Protein AF-A0A970SKB6-F1 (afdb_monomer_lite)

Secondary structure (DSSP, 8-state):
-HHHHHHHHHIIIIIS-TTTHHHHHHH--TTT--B-GGGGHHHHHHHHHTTSTT---SSHHHHHHHHHHHHHHHHHHHHHHHH-EE-TTS-EE--TTHHHHSHHHHHHHHHHHHHHHHHHHHHHHHHHHHHHHHHHHTTT--

pLDDT: mean 94.24, std 8.63, range [49.69, 98.81]

Structure (mmCIF, N/CA/C/O backbone):
data_AF-A0A970SKB6-F1
#
_entry.id   AF-A0A970SKB6-F1
#
loop_
_atom_site.group_PDB
_atom_site.id
_atom_site.type_symbol
_atom_site.label_atom_id
_atom_site.label_alt_id
_atom_site.label_comp_id
_atom_site.label_asym_id
_atom_site.label_entity_id
_atom_site.label_seq_id
_atom_site.pdbx_PDB_ins_code
_atom_site.Cartn_x
_atom_site.Cartn_y
_atom_site.Cartn_z
_atom_site.occupancy
_atom_site.B_iso_or_equiv
_atom_site.auth_seq_id
_atom_site.auth_comp_id
_atom_site.auth_asym_id
_atom_site.auth_atom_id
_atom_site.pdbx_PDB_model_num
ATOM 1 N N . MET A 1 1 ? -16.989 2.388 19.738 1.00 66.31 1 MET A N 1
ATOM 2 C CA . MET A 1 1 ? -15.892 1.459 20.112 1.00 66.31 1 MET A CA 1
ATOM 3 C C . MET A 1 1 ? -16.034 0.055 19.525 1.00 66.31 1 MET A C 1
ATOM 5 O O . MET A 1 1 ? -15.079 -0.388 18.903 1.00 66.31 1 MET A O 1
ATOM 9 N N . LYS A 1 2 ? -17.170 -0.659 19.657 1.00 85.75 2 LYS A N 1
ATOM 10 C CA . LYS A 1 2 ? -17.317 -2.005 19.048 1.00 85.75 2 LYS A CA 1
ATOM 11 C C . LYS A 1 2 ? -17.216 -1.985 17.511 1.00 85.75 2 LYS A C 1
ATOM 13 O O . LYS A 1 2 ? -16.540 -2.844 16.962 1.00 85.75 2 LYS A O 1
ATOM 18 N N . ILE A 1 3 ? -17.820 -0.986 16.857 1.00 92.00 3 ILE A N 1
ATOM 19 C CA . ILE A 1 3 ? -17.757 -0.786 15.395 1.00 92.00 3 ILE A CA 1
ATOM 20 C C . ILE A 1 3 ? -16.313 -0.534 14.937 1.00 92.00 3 ILE A C 1
ATOM 22 O O . ILE A 1 3 ? -15.798 -1.314 14.145 1.00 92.00 3 ILE A O 1
ATOM 26 N N . ASP A 1 4 ? -15.615 0.445 15.527 1.00 95.50 4 ASP A N 1
ATOM 27 C CA . ASP A 1 4 ? -14.195 0.697 15.222 1.00 95.50 4 ASP A CA 1
ATOM 28 C C . ASP A 1 4 ? -13.323 -0.552 15.389 1.00 95.50 4 ASP A C 1
ATOM 30 O O . ASP A 1 4 ? -12.434 -0.807 14.586 1.00 95.50 4 ASP A O 1
ATOM 34 N N . ARG A 1 5 ? -13.569 -1.366 16.422 1.00 95.19 5 ARG A N 1
ATOM 35 C CA . ARG A 1 5 ? -12.802 -2.599 16.628 1.00 95.19 5 ARG A CA 1
ATOM 36 C C . ARG A 1 5 ? -13.059 -3.629 15.524 1.00 95.19 5 ARG A C 1
ATOM 38 O O . ARG A 1 5 ? -12.127 -4.325 15.129 1.00 95.19 5 ARG A O 1
ATOM 45 N N . ILE A 1 6 ? -14.300 -3.729 15.043 1.00 95.62 6 ILE A N 1
ATOM 46 C CA . ILE A 1 6 ? -14.664 -4.592 13.910 1.00 95.62 6 ILE A CA 1
ATOM 47 C C . ILE A 1 6 ? -13.947 -4.107 12.649 1.00 95.62 6 ILE A C 1
ATOM 49 O O . ILE A 1 6 ? -13.262 -4.907 12.019 1.00 95.62 6 ILE A O 1
ATOM 53 N N . LEU A 1 7 ? -14.017 -2.809 12.337 1.00 96.75 7 LEU A N 1
ATOM 54 C CA . LEU A 1 7 ? -13.340 -2.236 11.172 1.00 96.75 7 LEU A CA 1
ATOM 55 C C . LEU A 1 7 ? -11.817 -2.421 11.245 1.00 96.75 7 LEU A C 1
ATOM 57 O O . LEU A 1 7 ? -11.196 -2.862 10.282 1.00 96.75 7 LEU A O 1
ATOM 61 N N . PHE A 1 8 ? -11.213 -2.164 12.407 1.00 97.38 8 PHE A N 1
ATOM 62 C CA . PHE A 1 8 ? -9.781 -2.364 12.625 1.00 97.38 8 PHE A CA 1
ATOM 63 C C . PHE A 1 8 ? -9.352 -3.814 12.375 1.00 97.38 8 PHE A C 1
ATOM 65 O O . PHE A 1 8 ? -8.330 -4.059 11.734 1.00 97.38 8 PHE A O 1
ATOM 72 N N . ASN A 1 9 ? -10.138 -4.777 12.861 1.00 96.50 9 ASN A N 1
ATOM 73 C CA . ASN A 1 9 ? -9.867 -6.192 12.641 1.00 96.50 9 ASN A CA 1
ATOM 74 C C . ASN A 1 9 ? -10.081 -6.592 11.174 1.00 96.50 9 ASN A C 1
ATOM 76 O O . ASN A 1 9 ? -9.225 -7.291 10.638 1.00 96.50 9 ASN A O 1
ATOM 80 N N . LYS A 1 10 ? -11.143 -6.103 10.515 1.00 97.12 10 LYS A N 1
ATOM 81 C CA . LYS A 1 10 ? -11.386 -6.317 9.076 1.00 97.12 10 LYS A CA 1
ATOM 82 C C . LYS A 1 10 ? -10.191 -5.832 8.251 1.00 97.12 10 LYS A C 1
ATOM 84 O O . LYS A 1 10 ? -9.658 -6.578 7.438 1.00 97.12 10 LYS A O 1
ATOM 89 N N . ILE A 1 11 ? -9.697 -4.620 8.518 1.00 97.81 11 ILE A N 1
ATOM 90 C CA . ILE A 1 11 ? -8.500 -4.088 7.848 1.00 97.81 11 ILE A CA 1
ATOM 91 C C . ILE A 1 11 ? -7.293 -5.000 8.084 1.00 97.81 11 ILE A C 1
ATOM 93 O O . ILE A 1 11 ? -6.651 -5.427 7.134 1.00 97.81 11 ILE A O 1
ATOM 97 N N . ARG A 1 12 ? -6.985 -5.319 9.343 1.00 96.75 12 ARG A N 1
ATOM 98 C CA . ARG A 1 12 ? -5.748 -6.021 9.708 1.00 96.75 12 ARG A CA 1
ATOM 99 C C . ARG A 1 12 ? -5.704 -7.492 9.289 1.00 96.75 12 ARG A C 1
ATOM 101 O O . ARG A 1 12 ? -4.611 -8.017 9.092 1.00 96.75 12 ARG A O 1
ATOM 108 N N . TYR A 1 13 ? -6.840 -8.180 9.283 1.00 96.62 13 TYR A N 1
ATOM 109 C CA . TYR A 1 13 ? -6.880 -9.633 9.099 1.00 96.62 13 TYR A CA 1
ATOM 110 C C . TYR A 1 13 ? -7.433 -10.060 7.745 1.00 96.62 13 TYR A C 1
ATOM 112 O O . TYR A 1 13 ? -7.106 -11.157 7.305 1.00 96.62 13 TYR A O 1
ATOM 120 N N . GLU A 1 14 ? -8.240 -9.219 7.097 1.00 96.62 14 GLU A N 1
ATOM 121 C CA . GLU A 1 14 ? -8.945 -9.592 5.868 1.00 96.62 14 GLU A CA 1
ATOM 122 C C . GLU A 1 14 ? -8.503 -8.737 4.679 1.00 96.62 14 GLU A C 1
ATOM 124 O O . GLU A 1 14 ? -8.120 -9.287 3.654 1.00 96.62 14 GLU A O 1
ATOM 129 N N . LEU A 1 15 ? -8.528 -7.405 4.803 1.00 97.69 15 LEU A N 1
ATOM 130 C CA . LEU A 1 15 ? -8.299 -6.517 3.653 1.00 97.69 15 LEU A CA 1
ATOM 131 C C . LEU A 1 15 ? -6.830 -6.198 3.393 1.00 97.69 15 LEU A C 1
ATOM 133 O O . LEU A 1 15 ? -6.438 -6.047 2.243 1.00 97.69 15 LEU A O 1
ATOM 137 N N . LEU A 1 16 ? -6.041 -6.028 4.452 1.00 97.88 16 LEU A N 1
ATOM 138 C CA . LEU A 1 16 ? -4.643 -5.626 4.365 1.00 97.88 16 LEU A CA 1
ATOM 139 C C . LEU A 1 16 ? -3.804 -6.364 5.420 1.00 97.88 16 LEU A C 1
ATOM 141 O O . LEU A 1 16 ? -3.310 -5.751 6.373 1.00 97.88 16 LEU A O 1
ATOM 145 N N . PRO A 1 17 ? -3.661 -7.696 5.292 1.00 97.31 17 PRO A N 1
ATOM 146 C CA . PRO A 1 17 ? -2.882 -8.493 6.224 1.00 97.31 17 PRO A CA 1
ATOM 147 C C . PRO A 1 17 ? -1.392 -8.135 6.179 1.00 97.31 17 PRO A C 1
ATOM 149 O O . PRO A 1 17 ? -0.800 -7.897 5.126 1.00 97.31 17 PRO A O 1
ATOM 152 N N . GLN A 1 18 ? -0.746 -8.145 7.349 1.00 95.19 18 GLN A N 1
ATOM 153 C CA . GLN A 1 18 ? 0.663 -7.749 7.483 1.00 95.19 18 GLN A CA 1
ATOM 154 C C . GLN A 1 18 ? 1.614 -8.603 6.628 1.00 95.19 18 GLN A C 1
ATOM 156 O O . GLN A 1 18 ? 2.609 -8.086 6.131 1.00 95.19 18 GLN A O 1
ATOM 161 N N . ASN A 1 19 ? 1.318 -9.894 6.470 1.00 95.69 19 ASN A N 1
ATOM 162 C CA . ASN A 1 19 ? 2.093 -10.854 5.679 1.00 95.69 19 ASN A CA 1
ATOM 163 C C . ASN A 1 19 ? 1.669 -10.925 4.198 1.00 95.69 19 ASN A C 1
ATOM 165 O O . ASN A 1 19 ? 2.217 -11.742 3.463 1.00 95.69 19 ASN A O 1
ATOM 169 N N . GLY A 1 20 ? 0.705 -10.103 3.774 1.00 97.12 20 GLY A N 1
ATOM 170 C CA . GLY A 1 20 ? 0.273 -9.979 2.383 1.00 97.12 20 GLY A CA 1
ATOM 171 C C . GLY A 1 20 ? 1.039 -8.884 1.643 1.00 97.12 20 GLY A C 1
ATOM 172 O O . GLY A 1 20 ? 2.269 -8.784 1.747 1.00 97.12 20 GLY A O 1
ATOM 173 N N . SER A 1 21 ? 0.319 -8.024 0.919 1.00 98.31 21 SER A N 1
ATOM 174 C CA . SER A 1 21 ? 0.930 -6.973 0.094 1.00 98.31 21 SER A CA 1
ATOM 175 C C . SER A 1 21 ? 1.833 -6.019 0.876 1.00 98.31 21 SER A C 1
ATOM 177 O O . SER A 1 21 ? 2.828 -5.563 0.322 1.00 98.31 21 SER A O 1
ATOM 179 N N . ILE A 1 22 ? 1.558 -5.759 2.163 1.00 98.38 22 ILE A N 1
ATOM 180 C CA . ILE A 1 22 ? 2.421 -4.917 3.014 1.00 98.38 22 ILE A CA 1
ATOM 181 C C . ILE A 1 22 ? 3.829 -5.497 3.154 1.00 98.38 22 ILE A C 1
ATOM 183 O O . ILE A 1 22 ? 4.802 -4.755 3.031 1.00 98.38 22 ILE A O 1
ATOM 187 N N . SER A 1 23 ? 3.956 -6.802 3.407 1.00 98.06 23 SER A N 1
ATOM 188 C CA . SER A 1 23 ? 5.271 -7.449 3.502 1.00 98.06 23 SER A CA 1
ATOM 189 C C . SER A 1 23 ? 5.996 -7.381 2.165 1.00 98.06 23 SER A C 1
ATOM 191 O O . SER A 1 23 ? 7.181 -7.069 2.113 1.00 98.06 23 SER A O 1
ATOM 193 N N . PHE A 1 24 ? 5.264 -7.623 1.076 1.00 98.19 24 PHE A N 1
ATOM 194 C CA . PHE A 1 24 ? 5.825 -7.606 -0.267 1.00 98.19 24 PHE A CA 1
ATOM 195 C C . PHE A 1 24 ? 6.377 -6.227 -0.653 1.00 98.19 24 PHE A C 1
ATOM 197 O O . PHE A 1 24 ? 7.549 -6.127 -1.002 1.00 98.19 24 PHE A O 1
ATOM 204 N N . ILE A 1 25 ? 5.586 -5.152 -0.553 1.00 98.00 25 ILE A N 1
ATOM 205 C CA . ILE A 1 25 ? 6.041 -3.810 -0.968 1.00 98.00 25 ILE A CA 1
ATOM 206 C C . ILE A 1 25 ? 7.147 -3.241 -0.073 1.00 98.00 25 ILE A C 1
ATOM 208 O O . ILE A 1 25 ? 7.847 -2.318 -0.485 1.00 98.00 25 ILE A O 1
ATOM 212 N N . ARG A 1 26 ? 7.296 -3.771 1.148 1.00 97.31 26 ARG A N 1
ATOM 213 C CA . ARG A 1 26 ? 8.362 -3.386 2.079 1.00 97.31 26 ARG A CA 1
ATOM 214 C C . ARG A 1 26 ? 9.726 -3.918 1.643 1.00 97.31 26 ARG A C 1
ATOM 216 O O . ARG A 1 26 ? 10.738 -3.288 1.927 1.00 97.31 26 ARG A O 1
ATOM 223 N N . GLU A 1 27 ? 9.744 -5.069 0.984 1.00 95.19 27 GLU A N 1
ATOM 224 C CA . GLU A 1 27 ? 10.968 -5.788 0.619 1.00 95.19 27 GLU A CA 1
ATOM 225 C C . GLU A 1 27 ? 11.274 -5.702 -0.880 1.00 95.19 27 GLU A C 1
ATOM 227 O O . GLU A 1 27 ? 12.431 -5.810 -1.285 1.00 95.19 27 GLU A O 1
ATOM 232 N N . ASN A 1 28 ? 10.252 -5.507 -1.717 1.00 94.50 28 ASN A N 1
ATOM 233 C CA . ASN A 1 28 ? 10.406 -5.542 -3.162 1.00 94.50 28 ASN A CA 1
ATOM 234 C C . ASN A 1 28 ? 11.139 -4.309 -3.703 1.00 94.50 28 ASN A C 1
ATOM 236 O O . ASN A 1 28 ? 10.752 -3.163 -3.463 1.00 94.50 28 ASN A O 1
ATOM 240 N N . ASN A 1 29 ? 12.147 -4.550 -4.538 1.00 92.75 29 ASN A N 1
ATOM 241 C CA . ASN A 1 29 ? 12.839 -3.492 -5.253 1.00 92.75 29 ASN A CA 1
ATOM 242 C C . ASN A 1 29 ? 12.203 -3.244 -6.629 1.00 92.75 29 ASN A C 1
ATOM 244 O O . ASN A 1 29 ? 12.454 -3.977 -7.570 1.00 92.75 29 ASN A O 1
ATOM 248 N N . PHE A 1 30 ? 11.449 -2.161 -6.792 1.00 92.62 30 PHE A N 1
ATOM 249 C CA . PHE A 1 30 ? 10.832 -1.800 -8.077 1.00 92.62 30 PHE A CA 1
ATOM 250 C C . PHE A 1 30 ? 11.795 -1.242 -9.150 1.00 92.62 30 PHE A C 1
ATOM 252 O O . PHE A 1 30 ? 11.343 -0.858 -10.225 1.00 92.62 30 PHE A O 1
ATOM 259 N N . ALA A 1 31 ? 13.111 -1.214 -8.914 1.00 89.62 31 ALA A N 1
ATOM 260 C CA . ALA A 1 31 ? 14.117 -0.802 -9.899 1.00 89.62 31 ALA A CA 1
ATOM 261 C C . ALA A 1 31 ? 14.406 -1.905 -10.940 1.00 89.62 31 ALA A C 1
ATOM 263 O O . ALA A 1 31 ? 15.485 -2.489 -10.951 1.00 89.62 31 ALA A O 1
ATOM 264 N N . GLY A 1 32 ? 13.424 -2.219 -11.789 1.00 78.19 32 GLY A N 1
ATOM 265 C CA . GLY A 1 32 ? 13.558 -3.197 -12.878 1.00 78.19 32 GLY A CA 1
ATOM 266 C C . GLY A 1 32 ? 13.335 -4.663 -12.481 1.00 78.19 32 GLY A C 1
ATOM 267 O O . GLY A 1 32 ? 13.334 -5.530 -13.356 1.00 78.19 32 GLY A O 1
ATOM 268 N N . PHE A 1 33 ? 13.091 -4.965 -11.198 1.00 89.75 33 PHE A N 1
ATOM 269 C CA . PHE A 1 33 ? 12.661 -6.306 -10.798 1.00 89.75 33 PHE A CA 1
ATOM 270 C C . PHE A 1 33 ? 11.179 -6.484 -11.111 1.00 89.75 33 PHE A C 1
ATOM 272 O O . PHE A 1 33 ? 10.324 -5.724 -10.645 1.00 89.75 33 PHE A O 1
ATOM 279 N N . SER A 1 34 ? 10.883 -7.526 -11.880 1.00 94.12 34 SER A N 1
ATOM 280 C CA . SER A 1 34 ? 9.515 -7.890 -12.208 1.00 94.12 34 SER A CA 1
ATOM 281 C C . SER A 1 34 ? 8.799 -8.521 -11.018 1.00 94.12 34 SER A C 1
ATOM 283 O O . SER A 1 34 ? 9.402 -9.285 -10.264 1.00 94.12 34 SER A O 1
ATOM 285 N N . PHE A 1 35 ? 7.500 -8.285 -10.901 1.00 96.38 35 PHE A N 1
ATOM 286 C CA . PHE A 1 35 ? 6.657 -8.848 -9.859 1.00 96.38 35 PHE A CA 1
ATOM 287 C C . PHE A 1 35 ? 5.317 -9.322 -10.410 1.00 96.38 35 PHE A C 1
ATOM 289 O O . PHE A 1 35 ? 4.839 -8.857 -11.443 1.00 96.38 35 PHE A O 1
ATOM 296 N N . ASP A 1 36 ? 4.702 -10.260 -9.703 1.00 96.50 36 ASP A N 1
ATOM 297 C CA . ASP A 1 36 ? 3.331 -10.669 -9.981 1.00 96.50 36 ASP A CA 1
ATOM 298 C C . ASP A 1 36 ? 2.365 -9.601 -9.443 1.00 96.50 36 ASP A C 1
ATOM 300 O O . ASP A 1 36 ? 2.458 -9.210 -8.275 1.00 96.50 36 ASP A O 1
ATOM 304 N N . ILE A 1 37 ? 1.454 -9.122 -10.296 1.00 95.19 37 ILE A N 1
ATOM 305 C CA . ILE A 1 37 ? 0.473 -8.090 -9.942 1.00 95.19 37 ILE A CA 1
ATOM 306 C C . ILE A 1 37 ? -0.407 -8.527 -8.767 1.00 95.19 37 ILE A C 1
ATOM 308 O O . ILE A 1 37 ? -0.797 -7.693 -7.949 1.00 95.19 37 ILE A O 1
ATOM 312 N N . ASP A 1 38 ? -0.638 -9.831 -8.607 1.00 96.38 38 ASP A N 1
ATOM 313 C CA . ASP A 1 38 ? -1.475 -10.345 -7.531 1.00 96.38 38 ASP A CA 1
ATOM 314 C C . ASP A 1 38 ? -0.852 -10.136 -6.145 1.00 96.38 38 ASP A C 1
ATOM 316 O O . ASP A 1 38 ? -1.557 -10.071 -5.137 1.00 96.38 38 ASP A O 1
ATOM 320 N N . ARG A 1 39 ? 0.469 -9.916 -6.077 1.00 97.19 39 ARG A N 1
ATOM 321 C CA . ARG A 1 39 ? 1.183 -9.608 -4.828 1.00 97.19 39 ARG A CA 1
ATOM 322 C C . ARG A 1 39 ? 0.780 -8.269 -4.222 1.00 97.19 39 ARG A C 1
ATOM 324 O O . ARG A 1 39 ? 1.051 -8.052 -3.040 1.00 97.19 39 ARG A O 1
ATOM 331 N N . ILE A 1 40 ? 0.134 -7.389 -4.988 1.00 97.38 40 ILE A N 1
ATOM 332 C CA . ILE A 1 40 ? -0.357 -6.087 -4.517 1.00 97.38 40 ILE A CA 1
ATOM 333 C C . ILE A 1 40 ? -1.892 -5.998 -4.441 1.00 97.38 40 ILE A C 1
ATOM 335 O O . ILE A 1 40 ? -2.423 -4.909 -4.221 1.00 97.38 40 ILE A O 1
ATOM 339 N N . ASN A 1 41 ? -2.620 -7.114 -4.587 1.00 97.06 41 ASN A N 1
ATOM 340 C CA . ASN A 1 41 ? -4.088 -7.106 -4.601 1.00 97.06 41 ASN A CA 1
ATOM 341 C C . ASN A 1 41 ? -4.717 -6.589 -3.298 1.00 97.06 41 ASN A C 1
ATOM 343 O O . ASN A 1 41 ? -5.740 -5.910 -3.363 1.00 97.06 41 ASN A O 1
ATOM 347 N N . ASP A 1 42 ? -4.098 -6.819 -2.136 1.00 98.44 42 ASP A N 1
ATOM 348 C CA . ASP A 1 42 ? -4.622 -6.317 -0.855 1.00 98.44 42 ASP A CA 1
ATOM 349 C C . ASP A 1 42 ? -4.712 -4.782 -0.856 1.00 98.44 42 ASP A C 1
ATOM 351 O O . ASP A 1 42 ? -5.684 -4.203 -0.369 1.00 98.44 42 ASP A O 1
ATOM 355 N N . LEU A 1 43 ? -3.733 -4.110 -1.481 1.00 98.38 43 LEU A N 1
ATOM 356 C CA . LEU A 1 43 ? -3.720 -2.650 -1.627 1.00 98.38 43 LEU A CA 1
ATOM 357 C C . LEU A 1 43 ? -4.905 -2.176 -2.471 1.00 98.38 43 LEU A C 1
ATOM 359 O O . LEU A 1 43 ? -5.604 -1.239 -2.094 1.00 98.38 43 LEU A O 1
ATOM 363 N N . ARG A 1 44 ? -5.182 -2.859 -3.583 1.00 95.19 44 ARG A N 1
ATOM 364 C CA . ARG A 1 44 ? -6.327 -2.540 -4.442 1.00 95.19 44 ARG A CA 1
ATOM 365 C C . ARG A 1 44 ? -7.658 -2.766 -3.721 1.00 95.19 44 ARG A C 1
ATOM 367 O O . ARG A 1 44 ? -8.574 -1.957 -3.860 1.00 95.19 44 ARG A O 1
ATOM 374 N N . ASN A 1 45 ? -7.761 -3.850 -2.957 1.00 96.00 45 ASN A N 1
ATOM 375 C CA . ASN A 1 45 ? -8.978 -4.214 -2.236 1.00 96.00 45 ASN A CA 1
ATOM 376 C C . ASN A 1 45 ? -9.322 -3.168 -1.170 1.00 96.00 45 ASN A C 1
ATOM 378 O O . ASN A 1 45 ? -10.444 -2.661 -1.150 1.00 96.00 45 ASN A O 1
ATOM 382 N N . ILE A 1 46 ? -8.354 -2.782 -0.331 1.00 97.31 46 ILE A N 1
ATOM 383 C CA . ILE A 1 46 ? -8.591 -1.752 0.687 1.00 97.31 46 ILE A CA 1
ATOM 384 C C . ILE A 1 46 ? -8.813 -0.362 0.076 1.00 97.31 46 ILE A C 1
ATOM 386 O O . ILE A 1 46 ? -9.606 0.407 0.611 1.00 97.31 46 ILE A O 1
ATOM 390 N N . GLU A 1 47 ? -8.172 -0.032 -1.052 1.00 96.88 47 GLU A N 1
ATOM 391 C CA . GLU A 1 47 ? -8.432 1.222 -1.773 1.00 96.88 47 GLU A CA 1
ATOM 392 C C . GLU A 1 47 ? -9.888 1.301 -2.254 1.00 96.88 47 GLU A C 1
ATOM 394 O O . GLU A 1 47 ? -10.510 2.361 -2.182 1.00 96.88 47 GLU A O 1
ATOM 399 N N . HIS A 1 48 ? -10.438 0.185 -2.741 1.00 94.88 48 HIS A N 1
ATOM 400 C CA . HIS A 1 48 ? -11.824 0.111 -3.192 1.00 94.88 48 HIS A CA 1
ATOM 401 C C . HIS A 1 48 ? -12.813 0.238 -2.026 1.00 94.88 48 HIS A C 1
ATOM 403 O O . HIS A 1 48 ? -13.699 1.091 -2.073 1.00 94.88 48 HIS A O 1
ATOM 409 N N . GLU A 1 49 ? -12.625 -0.558 -0.969 1.00 95.00 49 GLU A N 1
ATOM 410 C CA . GLU A 1 49 ? -13.439 -0.500 0.256 1.00 95.00 49 GLU A CA 1
ATOM 411 C C . GLU A 1 49 ? -13.374 0.885 0.907 1.00 95.00 49 GLU A C 1
ATOM 413 O O . GLU A 1 49 ? -14.382 1.409 1.369 1.00 95.00 49 GLU A O 1
ATOM 418 N N . GLY A 1 50 ? -12.203 1.523 0.859 1.00 93.25 50 GLY A N 1
ATOM 419 C CA . GLY A 1 50 ? -11.944 2.864 1.371 1.00 93.25 50 GLY A CA 1
ATOM 420 C C . GLY A 1 50 ? -12.821 3.976 0.799 1.00 93.25 50 GLY A C 1
ATOM 421 O O . GLY A 1 50 ? -12.871 5.059 1.374 1.00 93.25 50 GLY A O 1
ATOM 422 N N . ARG A 1 51 ? -13.505 3.728 -0.324 1.00 90.62 51 ARG A N 1
ATOM 423 C CA . ARG A 1 51 ? -14.425 4.679 -0.965 1.00 90.62 51 ARG A CA 1
ATOM 424 C C . ARG A 1 51 ? -15.862 4.544 -0.463 1.00 90.62 51 ARG A C 1
ATOM 426 O O . ARG A 1 51 ? -16.702 5.359 -0.840 1.00 90.62 51 ARG A O 1
ATOM 433 N N . MET A 1 52 ? -16.161 3.510 0.323 1.00 94.12 52 MET A N 1
ATOM 434 C CA . MET A 1 52 ? -17.498 3.290 0.858 1.00 94.12 52 MET A CA 1
ATOM 435 C C . MET A 1 52 ? -17.742 4.200 2.070 1.00 94.12 52 MET A C 1
ATOM 437 O O . MET A 1 52 ? -16.872 4.313 2.934 1.00 94.12 52 MET A O 1
ATOM 441 N N . PRO A 1 53 ? -18.917 4.849 2.164 1.00 90.75 53 PRO A N 1
ATOM 442 C CA . PRO A 1 53 ? -19.207 5.813 3.227 1.00 90.75 53 PRO A CA 1
ATOM 443 C C . PRO A 1 53 ? -19.338 5.177 4.618 1.00 90.75 53 PRO A C 1
ATOM 445 O O . PRO A 1 53 ? -19.270 5.879 5.617 1.00 90.75 53 PRO A O 1
ATOM 448 N N . ASP A 1 54 ? -19.545 3.863 4.702 1.00 90.50 54 ASP A N 1
ATOM 449 C CA . ASP A 1 54 ? -19.612 3.102 5.952 1.00 90.50 54 ASP A CA 1
ATOM 450 C C . ASP A 1 54 ? -18.258 2.494 6.362 1.00 90.50 54 ASP A C 1
ATOM 452 O O . ASP A 1 54 ? -18.143 1.877 7.425 1.00 90.50 54 ASP A O 1
ATOM 456 N N . PHE A 1 55 ? -17.212 2.700 5.557 1.00 96.06 55 PHE A N 1
ATOM 457 C CA . PHE A 1 55 ? -15.847 2.271 5.844 1.00 96.06 55 PHE A CA 1
ATOM 458 C C . PHE A 1 55 ? -15.069 3.358 6.602 1.00 96.06 55 PHE A C 1
ATOM 460 O O . PHE A 1 55 ? -13.995 3.797 6.183 1.00 96.06 55 PHE A O 1
ATOM 467 N N . GLU A 1 56 ? -15.617 3.793 7.736 1.00 96.06 56 GLU A N 1
ATOM 468 C CA . GLU A 1 56 ? -15.114 4.910 8.544 1.00 96.06 56 GLU A CA 1
ATOM 469 C C . GLU A 1 56 ? -14.955 4.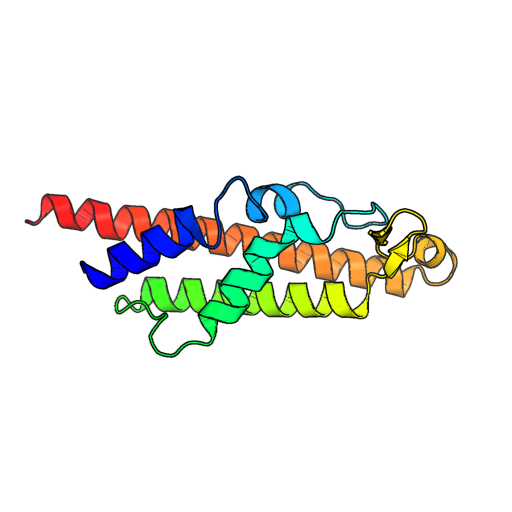506 10.021 1.00 96.06 56 GLU A C 1
ATOM 471 O O . GLU A 1 56 ? -15.796 3.821 10.611 1.00 96.06 56 GLU A O 1
ATOM 476 N N . PHE A 1 57 ? -13.859 4.936 10.640 1.00 97.19 57 PHE A N 1
ATOM 477 C CA . PHE A 1 57 ? -13.669 4.912 12.081 1.00 97.19 57 PHE A CA 1
ATOM 478 C C . PHE A 1 57 ? -14.367 6.109 12.726 1.00 97.19 57 PHE A C 1
ATOM 480 O O . PHE A 1 57 ? -14.101 7.260 12.405 1.00 97.19 57 PHE A O 1
ATOM 487 N N . LEU A 1 58 ? -15.131 5.856 13.787 1.00 95.81 58 LEU A N 1
ATOM 488 C CA . LEU A 1 58 ? -15.664 6.921 14.641 1.00 95.81 58 LEU A CA 1
ATOM 489 C C . LEU A 1 58 ? -14.565 7.586 15.481 1.00 95.81 58 LEU A C 1
ATOM 491 O O . LEU A 1 58 ? -14.741 8.687 16.002 1.00 95.81 58 LEU A O 1
ATOM 495 N N . ASN A 1 59 ? -13.432 6.903 15.671 1.00 95.94 59 ASN A N 1
ATOM 496 C CA . ASN A 1 59 ? -12.257 7.488 16.296 1.00 95.94 59 ASN A CA 1
ATOM 497 C C . ASN A 1 59 ? -11.522 8.388 15.282 1.00 95.94 59 ASN A C 1
ATOM 499 O O . ASN A 1 59 ? -10.858 7.855 14.390 1.00 95.94 59 ASN A O 1
ATOM 503 N N . PRO A 1 60 ? -11.517 9.723 15.464 1.00 96.19 60 PRO A N 1
ATOM 504 C CA . PRO A 1 60 ? -10.994 10.649 14.457 1.00 96.19 60 PRO A CA 1
ATOM 505 C C . PRO A 1 60 ? -9.486 10.500 14.223 1.00 96.19 60 PRO A C 1
ATOM 507 O O . PRO A 1 60 ? -8.981 10.814 13.149 1.00 96.19 60 PRO A O 1
ATOM 510 N N . LYS A 1 61 ? -8.737 10.002 15.217 1.00 96.94 61 LYS A N 1
ATOM 511 C CA . LYS A 1 61 ? -7.303 9.744 15.059 1.00 96.94 61 LYS A CA 1
ATOM 512 C C . LYS A 1 61 ? -7.057 8.528 14.169 1.00 96.94 61 LYS A C 1
ATOM 514 O O . LYS A 1 61 ? -6.169 8.578 13.327 1.00 96.94 61 LYS A O 1
ATOM 519 N N . LEU A 1 62 ? -7.802 7.441 14.380 1.00 97.69 62 LEU A N 1
ATOM 520 C CA . LEU A 1 62 ? -7.697 6.254 13.528 1.00 97.69 62 LEU A CA 1
ATOM 521 C C . LEU A 1 62 ? -8.186 6.551 12.113 1.00 97.69 62 LEU A C 1
ATOM 523 O O . LEU A 1 62 ? -7.538 6.105 11.169 1.00 97.69 62 LEU A O 1
ATOM 527 N N . GLU A 1 63 ? -9.259 7.335 11.979 1.00 97.94 63 GLU A N 1
ATOM 528 C CA . GLU A 1 63 ? -9.792 7.713 10.670 1.00 97.94 63 GLU A CA 1
ATOM 529 C C . GLU A 1 63 ? -8.766 8.477 9.851 1.00 97.94 63 GLU A C 1
ATOM 531 O O . GLU A 1 63 ? -8.398 8.032 8.769 1.00 97.94 63 GLU A O 1
ATOM 536 N N . LYS A 1 64 ? -8.178 9.526 10.432 1.00 98.31 64 LYS A N 1
ATOM 537 C CA . LYS A 1 64 ? -7.131 10.300 9.765 1.00 98.31 64 LYS A CA 1
ATOM 538 C C . LYS A 1 64 ? -5.970 9.424 9.273 1.00 98.31 64 LYS A C 1
ATOM 540 O O . LYS A 1 64 ? -5.503 9.585 8.150 1.00 98.31 64 LYS A O 1
ATOM 545 N N . ILE A 1 65 ? -5.497 8.482 10.095 1.00 98.69 65 ILE A N 1
ATOM 546 C CA . ILE A 1 65 ? -4.398 7.583 9.701 1.00 98.69 65 ILE A CA 1
ATOM 547 C C . ILE A 1 65 ? -4.836 6.655 8.555 1.00 98.69 65 ILE A C 1
ATOM 549 O O . ILE A 1 65 ? -4.052 6.411 7.636 1.00 98.69 65 ILE A O 1
ATOM 553 N N . LYS A 1 66 ? -6.071 6.133 8.593 1.00 98.38 66 LYS A N 1
ATOM 554 C CA . LYS A 1 66 ? -6.633 5.293 7.524 1.00 98.38 66 LYS A CA 1
ATOM 555 C C . LYS A 1 66 ? -6.755 6.073 6.211 1.00 98.38 66 LYS A C 1
ATOM 557 O O . LYS A 1 66 ? -6.371 5.543 5.174 1.00 98.38 66 LYS A O 1
ATOM 562 N N . GLU A 1 67 ? -7.260 7.302 6.238 1.00 98.19 67 GLU A N 1
ATOM 563 C CA . GLU A 1 67 ? -7.388 8.151 5.046 1.00 98.19 67 GLU A CA 1
ATOM 564 C C . GLU A 1 67 ? -6.024 8.460 4.415 1.00 98.19 67 GLU A C 1
ATOM 566 O O . GLU A 1 67 ? -5.854 8.335 3.200 1.00 98.19 67 GLU A O 1
ATOM 571 N N . GLU A 1 68 ? -5.024 8.800 5.237 1.00 98.62 68 GLU A N 1
ATOM 572 C CA . GLU A 1 68 ? -3.646 9.007 4.780 1.00 98.62 68 GLU A CA 1
ATOM 573 C C . GLU A 1 68 ? -3.075 7.724 4.149 1.00 98.62 68 GLU A C 1
ATOM 575 O O . GLU A 1 68 ? -2.500 7.771 3.062 1.00 98.62 68 GLU A O 1
ATOM 580 N N . LEU A 1 69 ? -3.290 6.562 4.780 1.00 98.75 69 LEU A N 1
ATOM 581 C CA . LEU A 1 69 ? -2.892 5.262 4.232 1.00 98.75 69 LEU A CA 1
ATOM 582 C C . LEU A 1 69 ? -3.536 4.997 2.861 1.00 98.75 69 LEU A C 1
ATOM 584 O O . LEU A 1 69 ? -2.826 4.675 1.911 1.00 98.75 69 LEU A O 1
ATOM 588 N N . ILE A 1 70 ? -4.859 5.154 2.743 1.00 98.38 70 ILE A N 1
ATOM 589 C CA . ILE A 1 70 ? -5.595 4.942 1.485 1.00 98.38 70 ILE A CA 1
ATOM 590 C C . ILE A 1 70 ? -5.111 5.912 0.402 1.00 98.38 70 ILE A C 1
ATOM 592 O O . ILE A 1 70 ? -4.969 5.520 -0.754 1.00 98.38 70 ILE A O 1
ATOM 596 N N . THR A 1 71 ? -4.807 7.158 0.766 1.00 98.44 71 THR A N 1
ATOM 597 C CA . THR A 1 71 ? -4.283 8.164 -0.168 1.00 98.44 71 THR A CA 1
ATOM 598 C C . THR A 1 71 ? -2.943 7.732 -0.764 1.00 98.44 71 THR A C 1
ATOM 600 O O . THR A 1 71 ? -2.771 7.774 -1.983 1.00 98.44 71 THR A O 1
ATOM 603 N N . HIS A 1 72 ? -2.009 7.265 0.069 1.00 98.81 72 HIS A N 1
ATOM 604 C CA . HIS A 1 72 ? -0.720 6.755 -0.408 1.00 98.81 72 HIS A CA 1
ATOM 605 C C . HIS A 1 72 ? -0.872 5.491 -1.255 1.00 98.81 72 HIS A C 1
ATOM 607 O O . HIS A 1 72 ? -0.230 5.360 -2.296 1.00 98.81 72 HIS A O 1
ATOM 613 N N . ILE A 1 73 ? -1.783 4.592 -0.872 1.00 98.75 73 ILE A N 1
ATOM 614 C CA . ILE A 1 73 ? -2.123 3.417 -1.680 1.00 98.75 73 ILE A CA 1
ATOM 615 C C . ILE A 1 73 ? -2.636 3.835 -3.062 1.00 98.75 73 ILE A C 1
ATOM 617 O O . ILE A 1 73 ? -2.142 3.332 -4.066 1.00 98.75 73 ILE A O 1
ATOM 621 N N . ALA A 1 74 ? -3.558 4.795 -3.142 1.00 98.31 74 ALA A N 1
ATOM 622 C CA . ALA A 1 74 ? -4.082 5.282 -4.415 1.00 98.31 74 ALA A CA 1
ATOM 623 C C . ALA A 1 74 ? -2.993 5.933 -5.291 1.00 98.31 74 ALA A C 1
ATOM 625 O O . ALA A 1 74 ? -2.993 5.768 -6.514 1.00 98.31 74 ALA A O 1
ATOM 626 N N . ASN A 1 75 ? -2.046 6.661 -4.691 1.00 98.50 75 ASN A N 1
ATOM 627 C CA . ASN A 1 75 ? -0.906 7.235 -5.412 1.00 98.50 75 ASN A CA 1
ATOM 628 C C . ASN A 1 75 ? 0.032 6.148 -5.946 1.00 98.50 75 ASN A C 1
ATOM 630 O O . ASN A 1 75 ? 0.397 6.179 -7.123 1.00 98.50 75 ASN A O 1
ATOM 634 N N . PHE A 1 76 ? 0.356 5.151 -5.122 1.00 98.50 76 PHE A N 1
ATOM 635 C CA . PHE A 1 76 ? 1.111 3.976 -5.545 1.00 98.50 76 PHE A CA 1
ATOM 636 C C . PHE A 1 76 ? 0.403 3.223 -6.681 1.00 98.50 76 PHE A C 1
ATOM 638 O O . PHE A 1 76 ? 1.025 2.971 -7.713 1.00 98.50 76 PHE A O 1
ATOM 645 N N . SER A 1 77 ? -0.900 2.939 -6.560 1.00 97.62 77 SER A N 1
ATOM 646 C CA . SER A 1 77 ? -1.694 2.280 -7.609 1.00 97.62 77 SER A CA 1
ATOM 647 C C . SER A 1 77 ? -1.597 3.032 -8.941 1.00 97.62 77 SER A C 1
ATOM 649 O O . SER A 1 77 ? -1.393 2.414 -9.988 1.00 97.62 77 SER A O 1
ATOM 651 N N . LYS A 1 78 ? -1.672 4.372 -8.916 1.00 97.94 78 LYS A N 1
ATOM 652 C CA . LYS A 1 78 ? -1.492 5.205 -10.118 1.00 97.94 78 LYS A CA 1
ATOM 653 C C . LYS A 1 78 ? -0.094 5.047 -10.712 1.00 97.94 78 LYS A C 1
ATOM 655 O O . LYS A 1 78 ? 0.020 4.843 -11.921 1.00 97.94 78 LYS A O 1
ATOM 660 N N . LEU A 1 79 ? 0.956 5.106 -9.889 1.00 97.69 79 LEU A N 1
ATOM 661 C CA . LEU A 1 79 ? 2.337 4.929 -10.347 1.00 97.69 79 LEU A CA 1
ATOM 662 C C . LEU A 1 79 ? 2.540 3.566 -11.012 1.00 97.69 79 LEU A C 1
ATOM 664 O O . LEU A 1 79 ? 3.092 3.518 -12.111 1.00 97.69 79 LEU A O 1
ATOM 668 N N . ILE A 1 80 ? 2.051 2.487 -10.396 1.00 97.38 80 ILE A N 1
ATOM 669 C CA . ILE A 1 80 ? 2.124 1.138 -10.966 1.00 97.38 80 ILE A CA 1
ATOM 670 C C . ILE A 1 80 ? 1.364 1.077 -12.294 1.00 97.38 80 ILE A C 1
ATOM 672 O O . ILE A 1 80 ? 1.932 0.657 -13.300 1.00 97.38 80 ILE A O 1
ATOM 676 N N . SER A 1 81 ? 0.123 1.572 -12.335 1.00 95.62 81 SER A N 1
ATOM 677 C CA . SER A 1 81 ? -0.719 1.509 -13.538 1.00 95.62 81 SER A CA 1
ATOM 678 C C . SER A 1 81 ? -0.143 2.249 -14.750 1.00 95.62 81 SER A C 1
ATOM 680 O O . SER A 1 81 ? -0.367 1.833 -15.881 1.00 95.62 81 SER A O 1
ATOM 682 N N . HIS A 1 82 ? 0.599 3.339 -14.531 1.00 96.50 82 HIS A N 1
ATOM 683 C CA . HIS A 1 82 ? 1.150 4.155 -15.616 1.00 96.50 82 HIS A CA 1
ATOM 684 C C . HIS A 1 82 ? 2.574 3.766 -16.021 1.00 96.50 82 HIS A C 1
ATOM 686 O O . HIS A 1 82 ? 3.012 4.105 -17.123 1.00 96.50 82 HIS A O 1
ATOM 692 N N . ASN A 1 83 ? 3.324 3.113 -15.130 1.00 96.62 83 ASN A N 1
ATOM 693 C CA . ASN A 1 83 ? 4.765 2.941 -15.310 1.00 96.62 83 ASN A CA 1
ATOM 694 C C . ASN A 1 83 ? 5.243 1.489 -15.270 1.00 96.62 83 ASN A C 1
ATOM 696 O O . ASN A 1 83 ? 6.438 1.264 -15.454 1.00 96.62 83 ASN A O 1
ATOM 700 N N . THR A 1 84 ? 4.351 0.522 -15.054 1.00 96.19 84 THR A N 1
ATOM 701 C CA . THR A 1 84 ? 4.686 -0.903 -15.150 1.00 96.19 84 THR A CA 1
ATOM 702 C C . THR A 1 84 ? 3.996 -1.555 -16.339 1.00 96.19 84 THR A C 1
ATOM 704 O O . THR A 1 84 ? 2.900 -1.155 -16.731 1.00 96.19 84 THR A O 1
ATOM 707 N N . TYR A 1 85 ? 4.683 -2.522 -16.943 1.00 95.31 85 TYR A N 1
ATOM 708 C CA . TYR A 1 85 ? 4.254 -3.208 -18.154 1.00 95.31 85 TYR A CA 1
ATOM 709 C C . TYR A 1 85 ? 4.467 -4.711 -18.015 1.00 95.31 85 TYR A C 1
ATOM 711 O O . TYR A 1 85 ? 5.389 -5.168 -17.330 1.00 95.31 85 TYR A O 1
ATOM 719 N N . LEU A 1 86 ? 3.623 -5.475 -18.709 1.00 95.81 86 LEU A N 1
ATOM 720 C CA . LEU A 1 86 ? 3.732 -6.925 -18.762 1.00 95.81 86 LEU A CA 1
ATOM 721 C C . LEU A 1 86 ? 4.996 -7.346 -19.517 1.00 95.81 86 LEU A C 1
ATOM 723 O O . LEU A 1 86 ? 5.212 -6.996 -20.675 1.00 95.81 86 LEU A O 1
ATOM 727 N N . THR A 1 87 ? 5.797 -8.161 -18.851 1.00 93.00 87 THR A N 1
ATOM 728 C CA . THR A 1 87 ? 6.869 -8.960 -19.439 1.00 93.00 87 THR A CA 1
ATOM 729 C C . THR A 1 87 ? 6.293 -10.139 -20.227 1.00 93.00 87 THR A C 1
ATOM 731 O O . THR A 1 87 ? 5.127 -10.508 -20.072 1.00 93.00 87 THR A O 1
ATOM 734 N N . HIS A 1 88 ? 7.133 -10.811 -21.020 1.00 91.75 88 HIS A N 1
ATOM 735 C CA . HIS A 1 88 ? 6.732 -12.009 -21.770 1.00 91.75 88 HIS A CA 1
ATOM 736 C C . HIS A 1 88 ? 6.239 -13.166 -20.878 1.00 91.75 88 HIS A C 1
ATOM 738 O O . HIS A 1 88 ? 5.518 -14.038 -21.351 1.00 91.75 88 HIS A O 1
ATOM 744 N N . ASN A 1 89 ? 6.611 -13.174 -19.593 1.00 92.81 89 ASN A N 1
ATOM 745 C CA . ASN A 1 89 ? 6.180 -14.168 -18.607 1.00 92.81 89 ASN A CA 1
ATOM 746 C C . ASN A 1 89 ? 4.937 -13.730 -17.810 1.00 92.81 89 ASN A C 1
ATOM 748 O O . ASN A 1 89 ? 4.585 -14.382 -16.833 1.00 92.81 89 ASN A O 1
ATOM 752 N N . GLY A 1 90 ? 4.290 -12.620 -18.183 1.00 93.56 90 GLY A N 1
ATOM 753 C CA . GLY A 1 90 ? 3.084 -12.119 -17.515 1.00 93.56 90 GLY A CA 1
ATOM 754 C C . GLY A 1 90 ? 3.330 -11.356 -16.208 1.00 93.56 90 GLY A C 1
ATOM 755 O O . GLY A 1 90 ? 2.375 -10.927 -15.569 1.00 93.56 90 GLY A O 1
ATOM 756 N N . LEU A 1 91 ? 4.588 -11.145 -15.813 1.00 96.00 91 LEU A N 1
ATOM 757 C CA . LEU A 1 91 ? 4.945 -10.317 -14.655 1.00 96.00 91 LEU A CA 1
ATOM 758 C C . LEU A 1 91 ? 4.955 -8.835 -15.027 1.00 96.00 91 LEU A C 1
ATOM 760 O O . LEU A 1 91 ? 5.291 -8.498 -16.159 1.00 96.00 91 LEU A O 1
ATOM 764 N N . GLN A 1 92 ? 4.668 -7.957 -14.074 1.00 96.25 92 GLN A N 1
ATOM 765 C CA . GLN A 1 92 ? 4.773 -6.506 -14.218 1.00 96.25 92 GLN A CA 1
ATOM 766 C C . GLN A 1 92 ? 6.188 -6.034 -13.906 1.00 96.25 92 GLN A C 1
ATOM 768 O O . GLN A 1 92 ? 6.788 -6.487 -12.937 1.00 96.25 92 GLN A O 1
ATOM 773 N N . THR A 1 93 ? 6.720 -5.094 -14.680 1.00 96.50 93 THR A N 1
ATOM 774 C CA . THR A 1 93 ? 7.993 -4.433 -14.361 1.00 96.50 93 THR A CA 1
ATOM 775 C C . THR A 1 93 ? 8.029 -3.005 -14.886 1.00 96.50 93 THR A C 1
ATOM 777 O O . THR A 1 93 ? 7.334 -2.678 -15.849 1.00 96.50 93 THR A O 1
ATOM 780 N N . ILE A 1 94 ? 8.859 -2.153 -14.282 1.00 95.56 94 ILE A N 1
ATOM 781 C CA . ILE A 1 94 ? 9.296 -0.927 -14.958 1.00 95.56 94 ILE A CA 1
ATOM 782 C C . ILE A 1 94 ? 10.239 -1.362 -16.088 1.00 95.56 94 ILE A C 1
ATOM 784 O O . ILE A 1 94 ? 11.146 -2.149 -15.805 1.00 95.56 94 ILE A O 1
ATOM 788 N N . PRO A 1 95 ? 10.067 -0.884 -17.334 1.00 94.00 95 PRO A N 1
ATOM 789 C CA . PRO A 1 95 ? 10.870 -1.354 -18.456 1.00 94.00 95 PRO A CA 1
ATOM 790 C C . PRO A 1 95 ? 12.373 -1.160 -18.183 1.00 94.00 95 PRO A C 1
ATOM 792 O O . PRO A 1 95 ? 12.800 -0.018 -17.972 1.00 94.00 95 PRO A O 1
ATOM 795 N N . PRO A 1 96 ? 13.177 -2.240 -18.120 1.00 90.31 96 PRO A N 1
ATOM 796 C CA . PRO A 1 96 ? 14.586 -2.154 -17.736 1.00 90.31 96 PRO A CA 1
ATOM 797 C C . PRO A 1 96 ? 15.415 -1.342 -18.737 1.00 90.31 96 PRO A C 1
ATOM 799 O O . PRO A 1 96 ? 16.361 -0.664 -18.348 1.00 90.31 96 PRO A O 1
ATOM 802 N N . GLU A 1 97 ? 15.027 -1.320 -20.013 1.00 92.88 97 GLU A N 1
ATOM 803 C CA . GLU A 1 97 ? 15.661 -0.502 -21.048 1.00 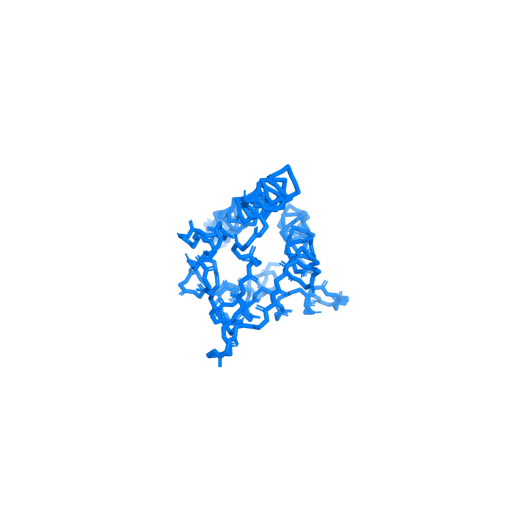92.88 97 GLU A CA 1
ATOM 804 C C . GLU A 1 97 ? 15.657 0.999 -20.713 1.00 92.88 97 GLU A C 1
ATOM 806 O O . GLU A 1 97 ? 16.578 1.726 -21.097 1.00 92.88 97 GLU A O 1
ATOM 811 N N . TRP A 1 98 ? 14.690 1.476 -19.917 1.00 95.12 98 TRP A N 1
ATOM 812 C CA . TRP A 1 98 ? 14.643 2.875 -19.492 1.00 95.12 98 TRP A CA 1
ATOM 813 C C . TRP A 1 98 ? 15.823 3.262 -18.600 1.00 95.12 98 TRP A C 1
ATOM 815 O O . TRP A 1 98 ? 16.140 4.449 -18.528 1.00 95.12 98 TRP A O 1
ATOM 825 N N . GLU A 1 99 ? 16.500 2.308 -17.956 1.00 93.44 99 GLU A N 1
ATOM 826 C CA . GLU A 1 99 ? 17.718 2.585 -17.193 1.00 93.44 99 GLU A CA 1
ATOM 827 C C . GLU A 1 99 ? 18.822 3.180 -18.082 1.00 93.44 99 GLU A C 1
ATOM 829 O O . GLU A 1 99 ? 19.566 4.059 -17.642 1.00 93.44 99 GLU A O 1
ATOM 834 N N . HIS A 1 100 ? 18.886 2.766 -19.349 1.00 95.50 100 HIS A N 1
ATOM 835 C CA . HIS A 1 100 ? 19.875 3.242 -20.315 1.00 95.50 100 HIS A CA 1
ATOM 836 C C . HIS A 1 100 ? 19.308 4.305 -21.262 1.00 95.50 100 HIS A C 1
ATOM 838 O O . HIS A 1 100 ? 19.968 5.311 -21.518 1.00 95.50 100 HIS A O 1
ATOM 844 N N . GLU A 1 101 ? 18.085 4.115 -21.759 1.00 97.31 101 GLU A N 1
ATOM 845 C CA . GLU A 1 101 ? 17.470 5.001 -22.755 1.00 97.31 101 GLU A CA 1
ATOM 846 C C . GLU A 1 101 ? 16.921 6.295 -22.143 1.00 97.31 101 GLU A C 1
ATOM 848 O O . GLU A 1 101 ? 16.946 7.353 -22.772 1.00 97.31 101 GLU A O 1
ATOM 853 N N . GLN A 1 102 ? 16.395 6.224 -20.914 1.00 96.25 102 GLN A N 1
ATOM 854 C CA . GLN A 1 102 ? 15.716 7.334 -20.238 1.00 96.25 102 GLN A CA 1
ATOM 855 C C . GLN A 1 102 ? 16.071 7.387 -18.735 1.00 96.25 102 GLN A C 1
ATOM 857 O O . GLN A 1 102 ? 15.172 7.427 -17.884 1.00 96.25 102 GLN A O 1
ATOM 862 N N . PRO A 1 103 ? 17.368 7.448 -18.366 1.00 96.38 103 PRO A N 1
ATOM 863 C CA . PRO A 1 103 ? 17.842 7.232 -16.993 1.00 96.38 103 PRO A CA 1
ATOM 864 C C . PRO A 1 103 ? 17.232 8.196 -15.970 1.00 96.38 103 PRO A C 1
ATOM 866 O O . PRO A 1 103 ? 16.971 7.823 -14.827 1.00 96.38 103 PRO A O 1
ATOM 869 N N . VAL A 1 104 ? 16.983 9.448 -16.369 1.00 97.50 104 VAL A N 1
ATOM 870 C CA . VAL A 1 104 ? 16.364 10.461 -15.499 1.00 97.50 104 VAL A CA 1
ATOM 871 C C . VAL A 1 104 ? 14.915 10.090 -15.175 1.00 97.50 104 VAL A C 1
ATOM 873 O O . VAL A 1 104 ? 14.510 10.160 -14.016 1.00 97.50 104 VAL A O 1
ATOM 876 N N . LYS A 1 105 ? 14.146 9.654 -16.181 1.00 95.88 105 LYS A N 1
ATOM 877 C CA . LYS A 1 105 ? 12.759 9.205 -16.008 1.00 95.88 105 LYS A CA 1
ATOM 878 C C . LYS A 1 105 ? 12.708 7.934 -15.163 1.00 95.88 105 LYS A C 1
ATOM 880 O O . LYS A 1 105 ? 11.926 7.879 -14.220 1.00 95.88 105 LYS A O 1
ATOM 885 N N . PHE A 1 106 ? 13.564 6.957 -15.467 1.00 96.44 106 PHE A N 1
ATOM 886 C CA . PHE A 1 106 ? 13.644 5.700 -14.726 1.00 96.44 106 PHE A CA 1
ATOM 887 C C . PHE A 1 106 ? 13.907 5.941 -13.237 1.00 96.44 106 PHE A C 1
ATOM 889 O O . PHE A 1 106 ? 13.098 5.553 -12.397 1.00 96.44 106 PHE A O 1
ATOM 896 N N . ARG A 1 107 ? 14.975 6.681 -12.907 1.00 96.88 107 ARG A N 1
ATOM 897 C CA . ARG A 1 107 ? 15.320 7.011 -11.515 1.00 96.88 107 ARG A CA 1
ATOM 898 C C . ARG A 1 107 ? 14.200 7.761 -10.805 1.00 96.88 107 ARG A C 1
ATOM 900 O O . ARG A 1 107 ? 13.921 7.471 -9.647 1.00 96.88 107 ARG A O 1
ATOM 907 N N . LYS A 1 108 ? 13.553 8.710 -11.488 1.00 97.56 108 LYS A N 1
ATOM 908 C CA . LYS A 1 108 ? 12.424 9.456 -10.925 1.00 97.56 108 LYS A CA 1
ATOM 909 C C . LYS A 1 108 ? 11.281 8.518 -10.527 1.00 97.56 108 LYS A C 1
ATOM 911 O O . LYS A 1 108 ? 10.857 8.562 -9.380 1.00 97.56 108 LYS A O 1
ATOM 916 N N . ILE A 1 109 ? 10.827 7.661 -11.440 1.00 97.25 109 ILE A N 1
ATOM 917 C CA . ILE A 1 109 ? 9.696 6.753 -11.198 1.00 97.25 109 ILE A CA 1
ATOM 918 C C . ILE A 1 109 ? 10.029 5.745 -10.096 1.00 97.25 109 ILE A C 1
ATOM 920 O O . ILE A 1 109 ? 9.212 5.526 -9.206 1.00 97.25 109 ILE A O 1
ATOM 924 N N . VAL A 1 110 ? 11.229 5.155 -10.127 1.00 96.81 110 VAL A N 1
ATOM 925 C CA . VAL A 1 110 ? 11.689 4.224 -9.085 1.00 96.81 110 VAL A CA 1
ATOM 926 C C . VAL A 1 110 ? 11.650 4.895 -7.712 1.00 96.81 110 VAL A C 1
ATOM 928 O O . VAL A 1 110 ? 11.071 4.343 -6.778 1.00 96.81 110 VAL A O 1
ATOM 931 N N . ASN A 1 111 ? 12.189 6.113 -7.606 1.00 97.88 111 ASN A N 1
ATOM 932 C CA . ASN A 1 111 ? 12.186 6.867 -6.356 1.00 97.88 111 ASN A CA 1
ATOM 933 C C . ASN A 1 111 ? 10.767 7.221 -5.893 1.00 97.88 111 ASN A C 1
ATOM 935 O O . ASN A 1 111 ? 10.481 7.126 -4.704 1.00 97.88 111 ASN A O 1
ATOM 939 N N . GLU A 1 112 ? 9.875 7.617 -6.805 1.00 98.38 112 GLU A N 1
ATOM 940 C CA . GLU A 1 112 ? 8.471 7.903 -6.482 1.00 98.38 112 GLU A CA 1
ATOM 941 C C . GLU A 1 112 ? 7.759 6.652 -5.951 1.00 98.38 112 GLU A C 1
ATOM 943 O O . GLU A 1 112 ? 7.098 6.720 -4.915 1.00 98.38 112 GLU A O 1
ATOM 948 N N . ILE A 1 113 ? 7.956 5.497 -6.594 1.00 98.12 113 ILE A N 1
ATOM 949 C CA . ILE A 1 113 ? 7.380 4.222 -6.151 1.00 98.12 113 ILE A CA 1
ATOM 950 C C . ILE A 1 113 ? 7.916 3.831 -4.772 1.00 98.12 113 ILE A C 1
ATOM 952 O O . ILE A 1 113 ? 7.121 3.531 -3.885 1.00 98.12 113 ILE A O 1
ATOM 956 N N . HIS A 1 114 ? 9.236 3.858 -4.560 1.00 98.12 114 HIS A N 1
ATOM 957 C CA . HIS A 1 114 ? 9.838 3.522 -3.262 1.00 98.12 114 HIS A CA 1
ATOM 958 C C . HIS A 1 114 ? 9.440 4.499 -2.152 1.00 98.12 114 HIS A C 1
ATOM 960 O O . HIS A 1 114 ? 9.278 4.102 -0.998 1.00 98.12 114 HIS A O 1
ATOM 966 N N . ASN A 1 115 ? 9.260 5.777 -2.483 1.00 98.44 115 ASN A N 1
ATOM 967 C CA . ASN A 1 115 ? 8.758 6.754 -1.529 1.00 98.44 115 ASN A CA 1
ATOM 968 C C . ASN A 1 115 ? 7.318 6.423 -1.109 1.00 98.44 115 ASN A C 1
ATOM 970 O O . ASN A 1 115 ? 7.034 6.368 0.087 1.00 98.44 115 ASN A O 1
ATOM 974 N N . GLU A 1 116 ? 6.426 6.136 -2.062 1.00 98.50 116 GLU A N 1
ATOM 975 C CA . GLU A 1 116 ? 5.055 5.734 -1.732 1.00 98.50 116 GLU A CA 1
ATOM 976 C C . GLU A 1 116 ? 5.015 4.403 -0.966 1.00 98.50 116 GLU A C 1
ATOM 978 O O . GLU A 1 116 ? 4.286 4.302 0.019 1.00 98.50 116 GLU A O 1
ATOM 983 N N . THR A 1 117 ? 5.835 3.400 -1.311 1.00 98.31 117 THR A N 1
ATOM 984 C CA . THR A 1 117 ? 5.859 2.131 -0.553 1.00 98.31 117 THR A CA 1
ATOM 985 C C . THR A 1 117 ? 6.295 2.340 0.898 1.00 98.31 117 THR A C 1
ATOM 987 O O . THR A 1 117 ? 5.703 1.755 1.810 1.00 98.31 117 THR A O 1
ATOM 990 N N . SER A 1 118 ? 7.272 3.222 1.133 1.00 98.50 118 SER A N 1
ATOM 991 C CA . SER A 1 118 ? 7.701 3.629 2.473 1.00 98.50 118 SER A CA 1
ATOM 992 C C . SER A 1 118 ? 6.572 4.325 3.237 1.00 98.50 118 SER A C 1
ATOM 994 O O . SER A 1 118 ? 6.282 3.965 4.381 1.00 98.50 118 SER A O 1
ATOM 996 N N . LEU A 1 119 ? 5.880 5.278 2.606 1.00 98.75 119 LEU A N 1
ATOM 997 C CA . LEU A 1 119 ? 4.763 6.004 3.218 1.00 98.75 119 LEU A CA 1
ATOM 998 C C . LEU A 1 119 ? 3.599 5.069 3.574 1.00 98.75 119 LEU A C 1
ATOM 1000 O O . LEU A 1 11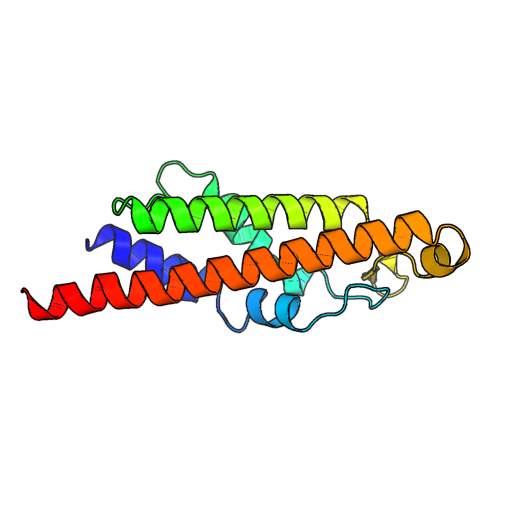9 ? 3.112 5.120 4.706 1.00 98.75 119 LEU A O 1
ATOM 1004 N N . ILE A 1 120 ? 3.228 4.151 2.675 1.00 98.81 120 ILE A N 1
ATOM 1005 C CA . ILE A 1 120 ? 2.221 3.108 2.929 1.00 98.81 120 ILE A CA 1
ATOM 1006 C C . ILE A 1 120 ? 2.631 2.251 4.127 1.00 98.81 120 ILE A C 1
ATOM 1008 O O . ILE A 1 120 ? 1.849 2.084 5.063 1.00 98.81 120 ILE A O 1
ATOM 1012 N N . CYS A 1 121 ? 3.862 1.730 4.137 1.00 98.75 121 CYS A N 1
ATOM 1013 C CA . CYS A 1 121 ? 4.344 0.874 5.221 1.00 98.75 121 CYS A CA 1
ATOM 1014 C C . CYS A 1 121 ? 4.347 1.601 6.571 1.00 98.75 121 CYS A C 1
ATOM 1016 O O . CYS A 1 121 ? 3.912 1.039 7.578 1.00 98.75 121 CYS A O 1
ATOM 1018 N N . ASN A 1 122 ? 4.790 2.859 6.592 1.00 98.75 122 ASN A N 1
ATOM 1019 C CA . ASN A 1 122 ? 4.825 3.675 7.801 1.00 98.75 122 ASN A CA 1
ATOM 1020 C C . ASN A 1 122 ? 3.414 3.969 8.324 1.00 98.75 122 ASN A C 1
ATOM 1022 O O . ASN A 1 122 ? 3.170 3.839 9.526 1.00 98.75 122 ASN A O 1
ATOM 1026 N N . LYS A 1 123 ? 2.472 4.317 7.439 1.00 98.69 123 LYS A N 1
ATOM 1027 C CA . LYS A 1 123 ? 1.081 4.597 7.824 1.00 98.69 123 LYS A CA 1
ATOM 1028 C C . LYS A 1 123 ? 0.334 3.348 8.258 1.00 98.69 123 LYS A C 1
ATOM 1030 O O . LYS A 1 123 ? -0.407 3.394 9.238 1.00 98.69 123 LYS A O 1
ATOM 1035 N N . TYR A 1 124 ? 0.592 2.215 7.615 1.00 98.75 124 TYR A N 1
ATOM 1036 C CA . TYR A 1 124 ? 0.095 0.925 8.073 1.00 98.75 124 TYR A CA 1
ATOM 1037 C C . TYR A 1 124 ? 0.615 0.599 9.483 1.00 98.75 124 TYR A C 1
ATOM 1039 O O . TYR A 1 124 ? -0.172 0.304 10.384 1.00 98.75 124 TYR A O 1
ATOM 1047 N N . ASP A 1 125 ? 1.923 0.730 9.724 1.00 98.69 125 ASP A N 1
ATOM 1048 C CA . ASP A 1 125 ? 2.509 0.490 11.047 1.00 98.69 125 ASP A CA 1
ATOM 1049 C C . ASP A 1 125 ? 1.919 1.436 12.108 1.00 98.69 125 ASP A C 1
ATOM 1051 O O . ASP A 1 125 ? 1.666 1.019 13.245 1.00 98.69 125 ASP A O 1
ATOM 1055 N N . GLU A 1 126 ? 1.676 2.699 11.750 1.00 98.69 126 GLU A N 1
ATOM 1056 C CA . GLU A 1 126 ? 1.024 3.686 12.610 1.00 98.69 126 GLU A CA 1
ATOM 1057 C C . GLU A 1 126 ? -0.420 3.290 12.945 1.00 98.69 126 GLU A C 1
ATOM 1059 O O . GLU A 1 126 ? -0.793 3.316 14.125 1.00 98.69 126 GLU A O 1
ATOM 1064 N N . LEU A 1 127 ? -1.206 2.866 11.949 1.00 98.50 127 LEU A N 1
ATOM 1065 C CA . LEU A 1 127 ? -2.588 2.411 12.121 1.00 98.50 127 LEU A CA 1
ATOM 1066 C C . LEU A 1 127 ? -2.643 1.224 13.085 1.00 98.50 127 LEU A C 1
ATOM 1068 O O . LEU A 1 127 ? -3.383 1.251 14.070 1.00 98.50 127 LEU A O 1
ATOM 1072 N N . ILE A 1 128 ? -1.805 0.209 12.853 1.00 98.25 128 ILE A N 1
ATOM 1073 C CA . ILE A 1 128 ? -1.755 -1.007 13.670 1.00 98.25 128 ILE A CA 1
ATOM 1074 C C . ILE A 1 128 ? -1.346 -0.689 15.109 1.00 98.25 128 ILE A C 1
ATOM 1076 O O . ILE A 1 128 ? -1.999 -1.137 16.057 1.00 98.25 128 ILE A O 1
ATOM 1080 N N . LYS A 1 129 ? -0.279 0.094 15.306 1.00 98.00 129 LYS A N 1
ATOM 1081 C CA . LYS A 1 129 ? 0.203 0.454 16.650 1.00 98.00 129 LYS A CA 1
ATOM 1082 C C . LYS A 1 129 ? -0.809 1.324 17.393 1.00 98.00 129 LYS A C 1
ATOM 1084 O O . LYS A 1 129 ? -1.041 1.099 18.580 1.00 98.00 129 LYS A O 1
ATOM 1089 N N . THR A 1 130 ? -1.419 2.297 16.718 1.00 97.75 130 THR A N 1
ATOM 1090 C CA . THR A 1 130 ? -2.404 3.201 17.327 1.00 97.75 130 THR A CA 1
ATOM 1091 C C . THR A 1 130 ? -3.684 2.458 17.677 1.00 97.75 130 THR A C 1
ATOM 1093 O O . THR A 1 130 ? -4.121 2.540 18.824 1.00 97.75 130 THR A O 1
ATOM 1096 N N . GLY A 1 131 ? -4.231 1.661 16.756 1.00 96.81 131 GLY A N 1
ATOM 1097 C CA . GLY A 1 131 ? -5.427 0.857 17.005 1.00 96.81 131 GLY A CA 1
ATOM 1098 C C . GLY A 1 131 ? -5.235 -0.096 18.182 1.00 96.81 131 GLY A C 1
ATOM 1099 O O .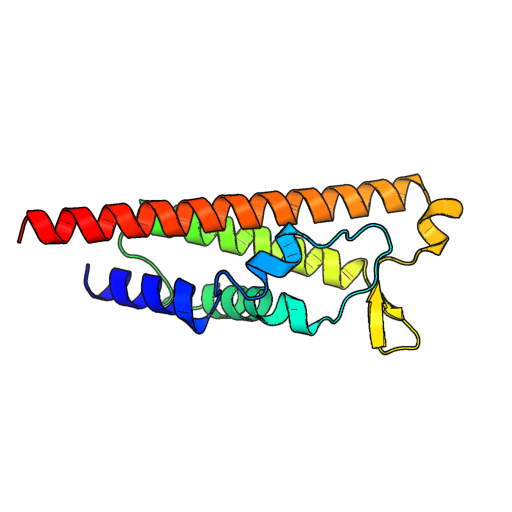 GLY A 1 131 ? -6.050 -0.118 19.102 1.00 96.81 131 GLY A O 1
ATOM 1100 N N . ARG A 1 132 ? -4.099 -0.807 18.242 1.00 95.38 132 ARG A N 1
ATOM 1101 C CA . ARG A 1 132 ? -3.792 -1.695 19.378 1.00 95.38 132 ARG A CA 1
ATOM 1102 C C . ARG A 1 132 ? -3.792 -0.972 20.725 1.00 95.38 132 ARG A C 1
ATOM 1104 O O . ARG A 1 132 ? -4.325 -1.528 21.678 1.00 95.38 132 ARG A O 1
ATOM 1111 N N . ARG A 1 133 ? -3.219 0.234 20.818 1.00 94.75 133 ARG A N 1
ATOM 1112 C CA . ARG A 1 133 ? -3.220 1.026 22.064 1.00 94.75 133 ARG A CA 1
ATOM 1113 C C . ARG A 1 133 ? -4.628 1.474 22.438 1.00 94.75 133 ARG A C 1
ATOM 1115 O O . ARG A 1 133 ? -5.076 1.193 23.544 1.00 94.75 133 ARG A O 1
ATOM 1122 N N . VAL A 1 134 ? -5.346 2.064 21.479 1.00 9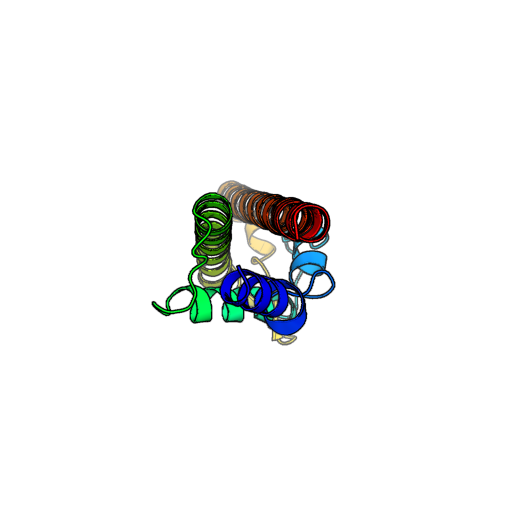2.75 134 VAL A N 1
ATOM 1123 C CA . VAL A 1 134 ? -6.722 2.547 21.662 1.00 92.75 134 VAL A CA 1
ATOM 1124 C C . VAL A 1 134 ? -7.628 1.439 22.204 1.00 92.75 134 VAL A C 1
ATOM 1126 O O . VAL A 1 134 ? -8.360 1.669 23.161 1.00 92.75 134 VAL A O 1
ATOM 1129 N N . PHE A 1 135 ? -7.562 0.229 21.643 1.00 89.88 135 PHE A N 1
ATOM 1130 C CA . PHE A 1 135 ? -8.430 -0.874 22.067 1.00 89.88 135 PHE A CA 1
ATOM 1131 C C . PHE A 1 135 ? -7.913 -1.661 23.282 1.00 89.88 135 PHE A C 1
ATOM 1133 O O . PHE A 1 135 ? -8.703 -2.370 23.901 1.00 89.88 135 PHE A O 1
ATOM 1140 N N . ALA A 1 136 ? -6.630 -1.551 23.643 1.00 83.88 136 ALA A N 1
ATOM 1141 C CA . ALA A 1 136 ? -6.096 -2.128 24.881 1.00 83.88 136 ALA A CA 1
ATOM 1142 C C . ALA A 1 136 ? -6.464 -1.276 26.107 1.00 83.88 136 ALA A C 1
ATOM 1144 O O . ALA A 1 136 ? -6.918 -1.810 27.114 1.00 83.88 136 ALA A O 1
ATOM 1145 N N . GLU A 1 137 ? -6.350 0.052 26.010 1.00 69.44 137 GLU A N 1
ATOM 1146 C CA . GLU A 1 137 ? -6.692 0.989 27.095 1.00 69.44 137 GLU A CA 1
ATOM 1147 C C . GLU A 1 137 ? -8.181 0.945 27.479 1.00 69.44 137 GLU A C 1
ATOM 1149 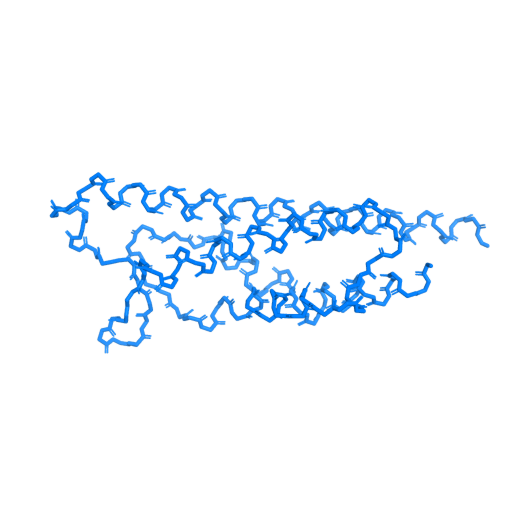O O . GLU A 1 137 ? -8.551 1.225 28.618 1.00 69.44 137 GLU A O 1
ATOM 1154 N N . GLN A 1 138 ? -9.044 0.548 26.542 1.00 61.09 138 GLN A N 1
ATOM 1155 C CA . GLN A 1 138 ? -10.484 0.396 26.761 1.00 61.09 138 GLN A CA 1
ATOM 1156 C C . GLN A 1 138 ? -10.851 -0.842 27.584 1.00 61.09 138 GLN A C 1
ATOM 1158 O O . GLN A 1 138 ? -11.907 -0.851 28.205 1.00 61.09 138 GLN A O 1
ATOM 1163 N N . GLN A 1 139 ? -9.996 -1.869 27.622 1.00 58.84 139 GLN A N 1
ATOM 1164 C CA . GLN A 1 139 ? -10.225 -3.061 28.446 1.00 58.84 139 GLN A CA 1
ATOM 1165 C C . GLN A 1 139 ? -9.880 -2.835 29.924 1.00 58.84 139 GLN A C 1
ATOM 1167 O O . GLN A 1 139 ? -10.283 -3.625 30.764 1.00 58.84 139 GLN A O 1
ATOM 1172 N N . VAL A 1 140 ? -9.141 -1.766 30.241 1.00 57.94 140 VAL A N 1
ATOM 1173 C CA . VAL A 1 140 ? -8.712 -1.435 31.613 1.00 57.94 140 VAL A CA 1
ATOM 1174 C C . VAL A 1 140 ? -9.703 -0.495 32.314 1.00 57.94 140 VAL A C 1
ATOM 1176 O O . VAL A 1 140 ? -9.677 -0.362 33.531 1.00 57.94 140 VAL A O 1
ATOM 1179 N N . LYS A 1 141 ? -10.581 0.172 31.553 1.00 51.44 141 LYS A N 1
ATOM 1180 C CA . LYS A 1 141 ? -11.561 1.152 32.059 1.00 51.44 141 LYS A CA 1
ATOM 1181 C C . LYS A 1 141 ? -13.006 0.628 32.090 1.00 51.44 141 LYS A C 1
ATOM 1183 O O . LYS A 1 141 ? -13.910 1.425 32.336 1.00 51.44 141 LYS A O 1
ATOM 1188 N N . ALA A 1 142 ? -13.214 -0.653 31.789 1.00 49.69 142 ALA A N 1
ATOM 1189 C CA . ALA A 1 142 ? -14.519 -1.311 31.729 1.00 49.69 142 ALA A CA 1
ATOM 1190 C C . ALA A 1 142 ? -14.687 -2.312 32.874 1.00 49.69 142 ALA A C 1
ATOM 1192 O O . ALA A 1 142 ? -13.665 -2.923 33.260 1.00 49.69 142 ALA A O 1
#

Radius of gyration: 17.17 Å; chains: 1; bounding box: 40×25×55 Å

Sequence (142 aa):
MKIDRILFNKIRYELLPQNGSISFIRENNFAGFSFDIDRINDLRNIEHEGRMPDFEFLNPKLEKIKEELITHIANFSKLISHNTYLTHNGLQTIPPEWEHEQPVKFRKIVNEIHNETSLICNKYDELIKTGRRVFAEQQVKA

Foldseek 3Di:
DVLLLVLLCCLDPPLPDCPALLVVLVPDQQLFDWAAPRSNVSLVRLLVVVPDPSSADPPVVLRVLSVQLSVLSVQLVVLQVVQWDQDPVRTTHRPNCCCPVPVVVSVVSSVSNNVSSVSNNVSVVVSNVVSVVVVVVVVVVD